Protein AF-A0A959RN63-F1 (afdb_monomer_lite)

Foldseek 3Di:
DCVVVLVVLLVLLVVLLVQLVVLVVCQVVDPDPVVSVVSNVSSVVSNVSSVVSVVVSVVVVVVVVVVVVVVVVVVD

Radius of gyration: 18.63 Å; chains: 1; bounding box: 40×18×56 Å

pLDDT: mean 90.0, std 9.61, range [50.38, 98.0]

Structure (mmCIF, N/CA/C/O backbone):
data_AF-A0A959RN63-F1
#
_entry.id   AF-A0A959RN63-F1
#
loop_
_atom_site.group_PDB
_atom_site.id
_atom_site.type_symbol
_atom_site.label_atom_id
_atom_site.label_alt_id
_atom_site.label_comp_id
_atom_site.label_asym_id
_atom_site.label_entity_id
_atom_site.label_seq_id
_atom_site.pdbx_PDB_ins_code
_atom_site.Cartn_x
_atom_site.Cartn_y
_atom_site.Cartn_z
_atom_site.occupancy
_atom_site.B_iso_or_equiv
_atom_site.auth_seq_id
_atom_site.auth_comp_id
_atom_site.auth_asym_id
_atom_site.auth_atom_id
_atom_site.pdbx_PDB_model_num
ATOM 1 N N . MET A 1 1 ? -20.878 3.269 13.827 1.00 50.38 1 MET A N 1
ATOM 2 C CA . MET A 1 1 ? -20.165 2.050 13.380 1.00 50.38 1 MET A CA 1
ATOM 3 C C . MET A 1 1 ? -19.770 2.204 11.918 1.00 50.38 1 MET A C 1
ATOM 5 O O . MET A 1 1 ? -20.591 1.953 11.049 1.00 50.38 1 MET A O 1
ATOM 9 N N . ASN A 1 2 ? -18.533 2.629 11.642 1.00 69.88 2 ASN A N 1
ATOM 10 C CA . ASN A 1 2 ? -18.004 2.735 10.272 1.00 69.88 2 ASN A CA 1
ATOM 11 C C . ASN A 1 2 ? -17.007 1.601 9.948 1.00 69.88 2 ASN A C 1
ATOM 13 O O . ASN A 1 2 ? -16.086 1.750 9.152 1.00 69.88 2 ASN A O 1
ATOM 17 N N . THR A 1 3 ? -17.169 0.445 10.600 1.00 83.31 3 THR A N 1
ATOM 18 C CA . THR A 1 3 ? -16.239 -0.692 10.519 1.00 83.31 3 THR A CA 1
ATOM 19 C C . THR A 1 3 ? -16.092 -1.227 9.094 1.00 83.31 3 THR A C 1
ATOM 21 O O . THR A 1 3 ? -15.002 -1.637 8.708 1.00 83.31 3 THR A O 1
ATOM 24 N N . SER A 1 4 ? -17.160 -1.194 8.291 1.00 89.00 4 SER A N 1
ATOM 25 C CA . SER A 1 4 ? -17.109 -1.586 6.876 1.00 89.00 4 SER A CA 1
ATOM 26 C C . SER A 1 4 ? -16.270 -0.620 6.037 1.00 89.00 4 SER A C 1
ATOM 28 O O . SER A 1 4 ? -15.504 -1.072 5.192 1.00 89.00 4 SER A O 1
ATOM 30 N N . LEU A 1 5 ? -16.354 0.688 6.307 1.00 91.25 5 LEU A N 1
ATOM 31 C CA . LEU A 1 5 ? -15.533 1.700 5.638 1.00 91.25 5 LEU A CA 1
ATOM 32 C C . LEU A 1 5 ? -14.053 1.538 5.997 1.00 91.25 5 LEU A C 1
ATOM 34 O O . LEU A 1 5 ? -13.215 1.511 5.104 1.00 91.25 5 LEU A O 1
ATOM 38 N N . VAL A 1 6 ? -13.733 1.356 7.284 1.00 93.25 6 VAL A N 1
ATOM 39 C CA . VAL A 1 6 ? -12.349 1.119 7.734 1.00 93.25 6 VAL A CA 1
ATOM 40 C C . VAL A 1 6 ? -11.771 -0.133 7.071 1.00 93.25 6 VAL A C 1
ATOM 42 O O . VAL A 1 6 ? -10.673 -0.083 6.526 1.00 93.25 6 VAL A O 1
ATOM 45 N N . LYS A 1 7 ? -12.522 -1.242 7.041 1.00 94.31 7 LYS A N 1
ATOM 46 C CA . LYS A 1 7 ? -12.097 -2.473 6.351 1.00 94.31 7 LYS A CA 1
ATOM 47 C C . LYS A 1 7 ? -11.868 -2.255 4.856 1.00 94.31 7 LYS A C 1
ATOM 49 O O . LYS A 1 7 ? -10.908 -2.790 4.313 1.00 94.31 7 LYS A O 1
ATOM 54 N N . TYR A 1 8 ? -12.727 -1.479 4.201 1.00 96.06 8 TYR A N 1
ATOM 55 C CA . TYR A 1 8 ? -12.575 -1.158 2.785 1.00 96.06 8 TYR A CA 1
ATOM 56 C C . TYR A 1 8 ? -11.306 -0.336 2.518 1.00 96.06 8 TYR A C 1
ATOM 58 O O . TYR A 1 8 ? -10.538 -0.666 1.620 1.00 96.06 8 TYR A O 1
ATOM 66 N N . ILE A 1 9 ? -11.038 0.685 3.336 1.00 95.81 9 ILE A N 1
ATOM 67 C CA . ILE A 1 9 ? -9.829 1.512 3.216 1.00 95.81 9 ILE A CA 1
ATOM 68 C C . ILE A 1 9 ? -8.569 0.679 3.469 1.00 95.81 9 ILE A C 1
ATOM 70 O O . ILE A 1 9 ? -7.608 0.791 2.712 1.00 95.81 9 ILE A O 1
ATOM 74 N N . LEU A 1 10 ? -8.581 -0.194 4.482 1.00 96.25 10 LEU A N 1
ATOM 75 C CA . LEU A 1 10 ? -7.473 -1.119 4.735 1.00 96.25 10 LEU A CA 1
ATOM 76 C C . LEU A 1 10 ? -7.234 -2.050 3.543 1.00 96.25 10 LEU A C 1
ATOM 78 O O . LEU A 1 10 ? -6.094 -2.220 3.131 1.00 96.25 10 LEU A O 1
ATOM 82 N N . HIS A 1 11 ? -8.295 -2.571 2.923 1.00 97.19 11 HIS A N 1
ATOM 83 C CA . HIS A 1 11 ? -8.170 -3.413 1.734 1.00 97.19 11 HIS A CA 1
ATOM 84 C C . HIS A 1 11 ? -7.534 -2.673 0.541 1.00 97.19 11 HIS A 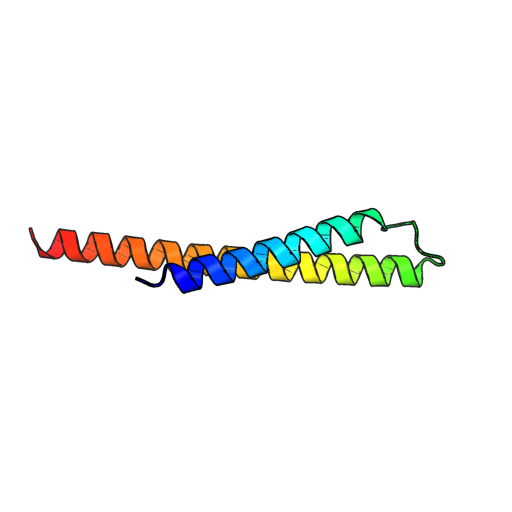C 1
ATOM 86 O O . HIS A 1 11 ? -6.710 -3.245 -0.178 1.00 97.19 11 HIS A O 1
ATOM 92 N N . LEU A 1 12 ? -7.871 -1.392 0.342 1.00 97.12 12 LEU A N 1
ATOM 93 C CA . LEU A 1 12 ? -7.222 -0.542 -0.663 1.00 97.12 12 LEU 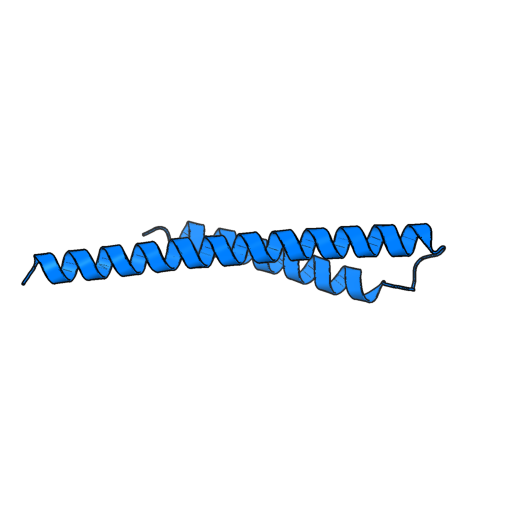A CA 1
ATOM 94 C C . LEU A 1 12 ? -5.741 -0.297 -0.334 1.00 97.12 12 LEU A C 1
ATOM 96 O O . LEU A 1 12 ? -4.890 -0.381 -1.225 1.00 97.12 12 LEU A O 1
ATOM 100 N N . GLY A 1 13 ? -5.426 -0.043 0.939 1.00 97.44 13 GLY A N 1
ATOM 101 C CA . GLY A 1 13 ? -4.053 0.085 1.432 1.00 97.44 13 GLY A CA 1
ATOM 102 C C . GLY A 1 13 ? -3.222 -1.175 1.181 1.00 97.44 13 GLY A C 1
ATOM 103 O O . GLY A 1 13 ? -2.152 -1.098 0.586 1.00 97.44 13 GLY A O 1
ATOM 104 N N . ASP A 1 14 ? -3.755 -2.346 1.532 1.00 98.00 14 ASP A N 1
ATOM 105 C CA . ASP A 1 14 ? -3.078 -3.633 1.344 1.00 98.00 14 ASP A CA 1
ATOM 106 C C . ASP A 1 14 ? -2.835 -3.929 -0.141 1.00 98.00 14 ASP A C 1
ATOM 108 O O . ASP A 1 14 ? -1.742 -4.339 -0.535 1.00 98.00 14 ASP A O 1
ATOM 112 N N . THR A 1 15 ? -3.835 -3.676 -0.991 1.00 97.62 15 THR A N 1
ATOM 113 C CA . THR A 1 15 ? -3.724 -3.899 -2.440 1.00 97.62 15 THR A CA 1
ATOM 114 C C . THR A 1 15 ? -2.638 -3.018 -3.055 1.00 97.62 15 THR A C 1
ATOM 116 O O . THR A 1 15 ? -1.788 -3.505 -3.803 1.00 97.62 15 THR A O 1
ATOM 119 N N . THR A 1 16 ? -2.629 -1.726 -2.718 1.00 97.38 16 THR A N 1
ATOM 120 C CA . THR A 1 16 ? -1.620 -0.782 -3.225 1.00 97.38 16 THR A CA 1
ATOM 121 C C . THR A 1 16 ? -0.221 -1.099 -2.697 1.00 97.38 16 THR A C 1
ATOM 123 O O . THR A 1 16 ? 0.741 -1.050 -3.465 1.00 97.38 16 THR A O 1
ATOM 126 N N . LEU A 1 17 ? -0.102 -1.524 -1.436 1.00 97.69 17 LEU A N 1
ATOM 127 C CA . LEU A 1 17 ? 1.165 -1.942 -0.838 1.00 97.69 17 LEU A CA 1
ATOM 128 C C . LEU A 1 17 ? 1.746 -3.191 -1.515 1.00 97.69 17 LEU A C 1
ATOM 130 O O . LEU A 1 17 ? 2.935 -3.224 -1.836 1.00 97.69 17 LEU A O 1
ATOM 134 N N . ILE A 1 18 ? 0.919 -4.210 -1.766 1.00 97.81 18 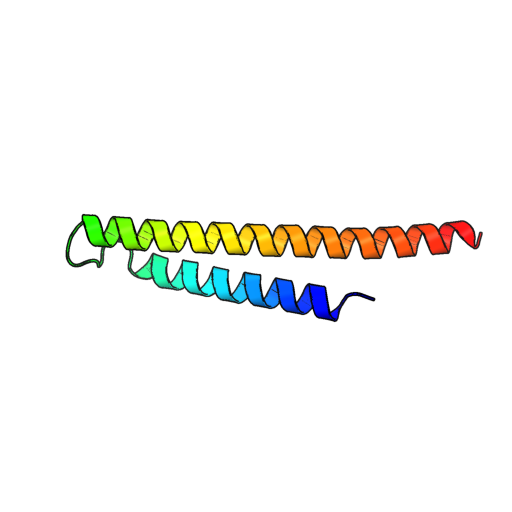ILE A N 1
ATO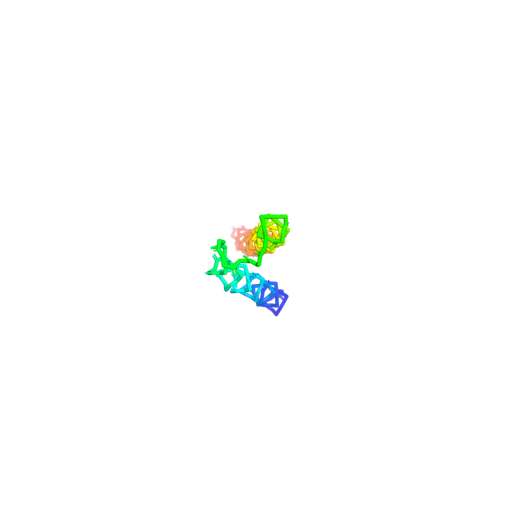M 135 C CA . ILE A 1 18 ? 1.352 -5.443 -2.439 1.00 97.81 18 ILE A CA 1
ATOM 136 C C . ILE A 1 18 ? 1.830 -5.135 -3.860 1.00 97.81 18 ILE A C 1
ATOM 138 O O . ILE A 1 18 ? 2.882 -5.631 -4.269 1.00 97.81 18 ILE A O 1
ATOM 142 N N . LEU A 1 19 ? 1.103 -4.295 -4.604 1.00 96.75 19 LEU A N 1
ATOM 143 C CA . LEU A 1 19 ? 1.510 -3.877 -5.948 1.00 96.75 19 LEU A CA 1
ATOM 144 C C . LEU A 1 19 ? 2.840 -3.111 -5.926 1.00 96.75 19 LEU A C 1
ATOM 146 O O . LEU A 1 19 ? 3.727 -3.416 -6.723 1.00 96.75 19 LEU A O 1
ATOM 150 N N . ALA A 1 20 ? 3.023 -2.183 -4.981 1.00 97.00 20 ALA A N 1
ATOM 151 C CA . ALA A 1 20 ? 4.288 -1.471 -4.805 1.00 97.00 20 ALA A CA 1
ATOM 152 C C . ALA A 1 20 ? 5.452 -2.440 -4.531 1.00 97.00 20 ALA A C 1
ATOM 154 O O . ALA A 1 20 ? 6.518 -2.328 -5.142 1.00 97.00 20 ALA A O 1
ATOM 155 N N . GLN A 1 21 ? 5.244 -3.432 -3.657 1.00 96.38 21 GLN A N 1
ATOM 156 C CA . GLN A 1 21 ? 6.256 -4.439 -3.339 1.00 96.38 21 GLN A CA 1
ATOM 157 C C . GLN A 1 21 ? 6.591 -5.310 -4.556 1.00 96.38 21 GLN A C 1
ATOM 159 O O . GLN A 1 21 ? 7.761 -5.602 -4.799 1.00 96.38 21 GLN A O 1
ATOM 164 N N . GLN A 1 22 ? 5.585 -5.745 -5.319 1.00 96.44 22 GLN A N 1
ATOM 165 C CA . GLN A 1 22 ? 5.803 -6.563 -6.510 1.00 96.44 22 GLN A CA 1
ATOM 166 C C . GLN A 1 22 ? 6.541 -5.792 -7.601 1.00 96.44 22 GLN A C 1
ATOM 168 O O . GLN A 1 22 ? 7.513 -6.317 -8.139 1.00 96.44 22 GLN A O 1
ATOM 173 N N . ASN A 1 23 ? 6.154 -4.545 -7.875 1.00 94.44 23 ASN A N 1
ATOM 174 C CA . ASN A 1 23 ? 6.852 -3.709 -8.850 1.00 94.44 23 ASN A CA 1
ATOM 175 C C . ASN A 1 23 ? 8.295 -3.410 -8.417 1.00 94.44 23 ASN A C 1
ATOM 177 O O . ASN A 1 23 ? 9.199 -3.434 -9.246 1.00 94.44 23 ASN A O 1
ATOM 181 N N . SER A 1 24 ? 8.544 -3.244 -7.114 1.00 92.94 24 SER A N 1
ATOM 182 C CA . SER A 1 24 ? 9.900 -3.032 -6.589 1.00 92.94 24 SER A CA 1
ATOM 183 C C . SER A 1 24 ? 10.843 -4.213 -6.854 1.00 92.94 24 SER A C 1
ATOM 185 O O . SER A 1 24 ? 12.050 -4.012 -6.956 1.00 92.94 24 SER A O 1
ATOM 187 N N . LYS A 1 25 ? 10.325 -5.442 -7.015 1.00 93.12 25 LYS A N 1
ATOM 188 C CA . LYS A 1 25 ? 11.150 -6.611 -7.384 1.00 93.12 25 LYS A CA 1
ATOM 189 C C . LYS A 1 25 ? 11.739 -6.499 -8.788 1.00 93.12 25 LYS A C 1
ATOM 191 O O . LYS A 1 25 ? 12.762 -7.114 -9.061 1.00 93.12 25 LYS A O 1
ATOM 196 N N . TRP A 1 26 ? 11.090 -5.735 -9.660 1.00 90.56 26 TRP A N 1
ATOM 197 C CA . TRP A 1 26 ? 11.508 -5.520 -11.042 1.00 90.56 26 TRP A CA 1
ATOM 198 C C . TRP A 1 26 ? 12.440 -4.317 -11.202 1.00 90.56 26 TRP A C 1
ATOM 200 O O . TRP A 1 26 ? 12.891 -4.049 -12.310 1.00 90.56 26 TRP A O 1
ATOM 210 N N . CYS A 1 27 ? 12.765 -3.609 -10.117 1.00 87.50 27 CYS A N 1
ATOM 211 C CA . CYS A 1 27 ? 13.738 -2.525 -10.156 1.00 87.50 27 CYS A CA 1
ATOM 212 C C . CYS A 1 27 ? 15.101 -3.056 -10.633 1.00 87.50 27 CYS A C 1
ATOM 214 O O . CYS A 1 27 ? 15.618 -4.031 -10.079 1.00 87.50 27 CYS A O 1
ATOM 216 N N . GLY A 1 28 ? 15.652 -2.449 -11.687 1.00 86.06 28 GLY A N 1
ATOM 217 C CA . GLY A 1 28 ? 16.925 -2.851 -12.294 1.00 86.06 28 GLY A CA 1
ATOM 218 C C . GLY A 1 28 ? 16.825 -4.054 -13.236 1.00 86.06 28 GLY A C 1
ATOM 219 O O . GLY A 1 28 ? 17.852 -4.601 -13.631 1.00 86.06 28 GLY A O 1
ATOM 220 N N . HIS A 1 29 ? 15.605 -4.486 -13.565 1.00 89.56 29 HIS A N 1
ATOM 221 C CA . HIS A 1 29 ? 15.331 -5.540 -14.547 1.00 89.56 29 HIS A CA 1
ATOM 222 C C . HIS A 1 29 ? 14.670 -4.981 -15.819 1.00 89.56 29 HIS A C 1
ATOM 224 O O . HIS A 1 29 ? 14.254 -5.746 -16.693 1.00 89.56 29 HIS A O 1
ATOM 230 N N . GLY A 1 30 ? 14.538 -3.658 -15.916 1.00 85.31 30 GLY A N 1
ATOM 231 C CA . GLY A 1 30 ? 14.005 -2.959 -17.068 1.00 85.31 30 GLY A CA 1
ATOM 232 C C . GLY A 1 30 ? 14.932 -3.063 -18.287 1.00 85.31 30 GLY A C 1
ATOM 233 O O . GLY A 1 30 ? 16.150 -3.175 -18.146 1.00 85.31 30 GLY A O 1
ATOM 234 N N . PRO A 1 31 ? 14.380 -3.018 -19.513 1.00 84.00 31 PRO A N 1
ATOM 235 C CA . PRO A 1 31 ? 15.179 -3.086 -20.738 1.00 84.00 31 PRO A CA 1
ATOM 236 C C . PRO A 1 31 ? 16.171 -1.922 -20.898 1.00 84.00 31 PRO A C 1
ATOM 238 O O . PRO A 1 31 ? 17.242 -2.113 -21.473 1.00 84.00 31 PRO A O 1
ATOM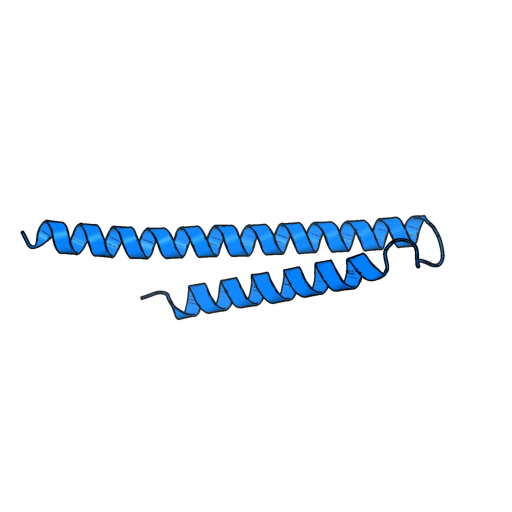 241 N N . VAL A 1 32 ? 15.812 -0.725 -20.412 1.00 94.25 32 VAL A N 1
ATOM 242 C CA . VAL A 1 32 ? 16.676 0.466 -20.340 1.00 94.25 32 VAL A CA 1
ATOM 243 C C . VAL A 1 32 ? 16.424 1.264 -19.056 1.00 94.25 32 VAL A C 1
ATOM 245 O O . VAL A 1 32 ? 15.365 1.147 -18.432 1.00 94.25 32 VAL A O 1
ATOM 248 N N . LEU A 1 33 ? 17.380 2.126 -18.696 1.00 91.94 33 LEU A N 1
ATOM 249 C CA . LEU A 1 33 ? 17.377 2.889 -17.445 1.00 91.94 33 LEU A CA 1
ATOM 250 C C . LEU A 1 33 ? 16.126 3.765 -17.277 1.00 91.94 33 LEU A C 1
ATOM 252 O O . LEU A 1 33 ? 15.568 3.845 -16.186 1.00 91.94 33 LEU A O 1
ATOM 256 N N . GLU A 1 34 ? 15.653 4.404 -18.346 1.00 94.19 34 GLU A N 1
ATOM 257 C CA . GLU A 1 34 ? 14.467 5.265 -18.313 1.00 94.19 34 GLU A CA 1
ATOM 258 C C . GLU A 1 34 ? 13.213 4.491 -17.894 1.00 94.19 34 GLU A C 1
ATOM 260 O O . GLU A 1 34 ? 12.366 5.008 -17.165 1.00 94.19 34 GLU A O 1
ATOM 265 N N . GLN A 1 35 ? 13.103 3.235 -18.329 1.00 91.31 35 GLN A N 1
ATOM 266 C CA . GLN A 1 35 ? 11.969 2.370 -18.014 1.00 91.31 35 GLN A CA 1
ATOM 267 C C . GLN A 1 35 ? 12.048 1.858 -16.573 1.00 91.31 35 GLN A C 1
ATOM 269 O O . GLN A 1 35 ? 11.025 1.814 -15.892 1.00 91.31 35 GLN A O 1
ATOM 274 N N . ASP A 1 36 ? 13.251 1.553 -16.081 1.00 92.12 36 ASP A N 1
ATOM 275 C CA . ASP A 1 36 ? 13.479 1.209 -14.672 1.00 92.12 36 ASP A CA 1
ATOM 276 C C . ASP A 1 36 ? 13.126 2.364 -13.729 1.00 92.12 36 ASP A C 1
ATOM 278 O O . ASP A 1 36 ? 12.466 2.166 -12.703 1.00 92.12 36 ASP A O 1
ATOM 282 N N . ILE A 1 37 ? 13.517 3.590 -14.091 1.00 94.56 37 ILE A N 1
ATOM 283 C CA . ILE A 1 37 ? 13.174 4.796 -13.329 1.00 94.56 37 ILE A CA 1
ATOM 284 C C . ILE A 1 37 ? 11.658 5.018 -13.350 1.00 94.56 37 ILE A C 1
ATOM 286 O O . ILE A 1 37 ? 11.065 5.279 -12.303 1.00 94.56 37 ILE A O 1
ATOM 290 N N . ALA A 1 38 ? 11.011 4.870 -14.511 1.00 94.56 38 ALA A N 1
ATOM 291 C CA . ALA A 1 38 ? 9.560 4.995 -14.621 1.00 94.56 38 ALA A CA 1
ATOM 292 C C . ALA A 1 38 ? 8.824 3.966 -13.742 1.00 94.56 38 ALA A C 1
ATOM 294 O O . ALA A 1 38 ? 7.904 4.332 -13.009 1.00 94.56 38 ALA A O 1
ATOM 295 N N . LEU A 1 39 ? 9.256 2.700 -13.749 1.00 94.06 39 LEU A N 1
ATOM 296 C CA . LEU A 1 39 ? 8.668 1.645 -12.918 1.00 94.06 39 LEU A CA 1
ATOM 297 C C . LEU A 1 39 ? 8.897 1.888 -11.419 1.00 94.06 39 LEU A C 1
ATOM 299 O O . LEU A 1 39 ? 7.996 1.675 -10.601 1.00 94.06 39 LEU A O 1
ATOM 303 N N . THR A 1 40 ? 10.082 2.374 -11.054 1.00 94.81 40 THR A N 1
ATOM 304 C CA . THR A 1 40 ? 10.410 2.748 -9.673 1.00 94.81 40 THR A CA 1
ATOM 305 C C . THR A 1 40 ? 9.534 3.905 -9.192 1.00 94.81 40 THR A C 1
ATOM 307 O O . THR A 1 40 ? 8.994 3.834 -8.090 1.00 94.81 40 THR A O 1
ATOM 310 N N . ASN A 1 41 ? 9.305 4.922 -10.029 1.00 95.25 41 ASN A N 1
ATOM 311 C CA . ASN A 1 41 ? 8.415 6.041 -9.704 1.00 95.25 41 ASN A CA 1
ATOM 312 C C . ASN A 1 41 ? 6.968 5.579 -9.492 1.00 95.25 41 ASN A C 1
ATOM 314 O O . ASN A 1 41 ? 6.353 5.943 -8.494 1.00 95.25 41 ASN A O 1
ATOM 318 N N . ILE A 1 42 ? 6.453 4.696 -10.354 1.00 95.88 42 ILE A N 1
ATOM 319 C CA . ILE A 1 42 ? 5.116 4.108 -10.173 1.00 95.88 42 ILE A CA 1
ATOM 320 C C . ILE A 1 42 ? 5.036 3.328 -8.852 1.00 95.88 42 ILE A C 1
ATOM 322 O O . ILE A 1 42 ? 4.051 3.427 -8.121 1.00 95.88 42 ILE A O 1
ATOM 326 N N . SER A 1 43 ? 6.076 2.559 -8.519 1.00 96.38 43 SER A N 1
ATOM 327 C CA . SER A 1 43 ? 6.142 1.808 -7.256 1.00 96.38 43 SER A CA 1
ATOM 328 C C . SER A 1 43 ? 6.120 2.735 -6.039 1.00 96.38 43 SER A C 1
ATOM 330 O O . SER A 1 43 ? 5.440 2.451 -5.052 1.00 96.38 43 SER A O 1
ATOM 332 N N . LEU A 1 44 ? 6.836 3.858 -6.120 1.00 97.00 44 LEU A N 1
ATOM 333 C CA . LEU A 1 44 ? 6.891 4.864 -5.065 1.00 97.00 44 LEU A CA 1
ATOM 334 C C . LEU A 1 44 ? 5.543 5.578 -4.882 1.00 97.00 44 LEU A C 1
ATOM 336 O O . LEU A 1 44 ? 5.111 5.778 -3.746 1.00 97.00 44 LEU A O 1
ATOM 340 N N . ASP A 1 45 ? 4.847 5.893 -5.974 1.00 97.62 45 ASP A N 1
ATOM 341 C CA . ASP A 1 45 ? 3.511 6.492 -5.928 1.00 97.62 45 ASP A CA 1
ATOM 342 C C . ASP A 1 45 ? 2.489 5.547 -5.283 1.00 97.62 45 ASP A C 1
ATOM 344 O O . ASP A 1 45 ? 1.700 5.968 -4.433 1.00 97.62 45 ASP A O 1
ATOM 348 N N . LEU A 1 46 ? 2.525 4.256 -5.632 1.00 97.56 46 LEU A N 1
ATOM 349 C CA . LEU A 1 46 ? 1.675 3.232 -5.016 1.00 97.56 46 LEU A CA 1
ATOM 350 C C . LEU A 1 46 ? 1.951 3.094 -3.513 1.00 97.56 46 LEU A C 1
ATOM 352 O O . LEU A 1 46 ? 1.014 2.990 -2.720 1.00 97.56 46 LEU A O 1
ATOM 356 N N . LEU A 1 47 ? 3.219 3.161 -3.101 1.00 97.62 47 LEU A N 1
ATOM 357 C CA . LEU A 1 47 ? 3.593 3.163 -1.686 1.00 97.62 47 LEU A CA 1
ATOM 358 C C . LEU A 1 47 ? 3.072 4.416 -0.960 1.00 97.62 47 LEU A C 1
ATOM 360 O O . LEU A 1 47 ? 2.594 4.329 0.174 1.00 97.62 47 LEU A O 1
ATOM 364 N N . GLY A 1 48 ? 3.126 5.579 -1.614 1.00 97.50 48 GLY A N 1
ATOM 365 C CA . GLY A 1 48 ? 2.538 6.818 -1.108 1.00 97.50 48 GLY A CA 1
ATOM 366 C C . GLY A 1 48 ? 1.024 6.708 -0.907 1.00 97.50 48 GLY A C 1
ATOM 367 O O . GLY A 1 48 ? 0.513 7.113 0.139 1.00 97.50 48 GLY A O 1
ATOM 368 N N . GLN A 1 49 ? 0.316 6.105 -1.865 1.00 97.62 49 GLN A N 1
ATOM 369 C CA . GLN A 1 49 ? -1.122 5.838 -1.764 1.00 97.62 49 GLN A CA 1
ATOM 370 C C . GLN A 1 49 ? -1.445 4.887 -0.607 1.00 97.62 4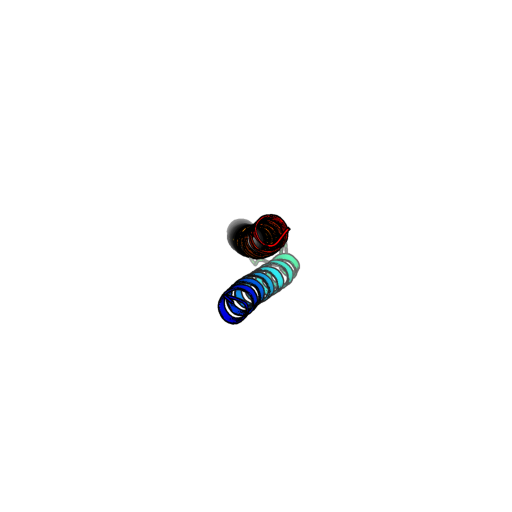9 GLN A C 1
ATOM 372 O O . GLN A 1 49 ? -2.310 5.208 0.208 1.00 97.62 49 GLN A O 1
ATOM 377 N N . ALA A 1 50 ? -0.710 3.778 -0.474 1.00 97.94 50 ALA A N 1
ATOM 378 C CA . ALA A 1 50 ? -0.884 2.832 0.627 1.00 97.94 50 ALA A CA 1
ATOM 379 C C . ALA A 1 50 ? -0.751 3.523 1.991 1.00 97.94 50 ALA A C 1
ATOM 381 O O . ALA A 1 50 ? -1.615 3.381 2.858 1.00 97.94 50 ALA A O 1
ATOM 382 N N . ARG A 1 51 ? 0.289 4.353 2.159 1.00 97.81 51 ARG A N 1
ATOM 383 C CA . ARG A 1 51 ? 0.497 5.136 3.385 1.00 97.81 51 ARG A CA 1
ATOM 384 C C . ARG A 1 51 ? -0.685 6.058 3.683 1.00 97.81 51 ARG A C 1
ATOM 386 O O . ARG A 1 51 ? -1.129 6.112 4.826 1.00 97.81 51 ARG A O 1
ATOM 393 N N . ASN A 1 52 ? -1.198 6.765 2.677 1.00 97.69 52 ASN A N 1
ATOM 394 C CA . ASN A 1 52 ? -2.340 7.662 2.852 1.00 97.69 52 ASN A CA 1
ATOM 395 C C . ASN A 1 52 ? -3.603 6.892 3.276 1.00 97.69 52 ASN A C 1
ATOM 397 O O . ASN A 1 52 ? -4.314 7.344 4.172 1.00 97.69 52 ASN A O 1
ATOM 401 N N . PHE A 1 53 ? -3.857 5.712 2.698 1.00 97.56 53 PHE A N 1
ATOM 402 C CA . PHE A 1 53 ? -4.981 4.865 3.105 1.00 97.56 53 PHE A CA 1
ATOM 403 C C . PHE A 1 53 ? -4.849 4.381 4.551 1.00 97.56 53 PHE A C 1
ATOM 405 O O . PHE A 1 53 ? -5.808 4.491 5.312 1.00 97.56 53 PHE A O 1
ATOM 412 N N . TYR A 1 54 ? -3.673 3.902 4.965 1.00 97.12 54 TYR A N 1
ATOM 413 C CA . TYR A 1 54 ? -3.468 3.467 6.351 1.00 97.12 54 TYR A CA 1
ATOM 414 C C . TYR A 1 54 ? -3.587 4.616 7.352 1.00 97.12 54 TYR A C 1
ATOM 416 O O . TYR A 1 54 ? -4.188 4.437 8.410 1.00 97.12 54 TYR A O 1
ATOM 424 N N . GLN A 1 55 ? -3.070 5.798 7.008 1.00 96.94 55 GLN A N 1
ATOM 425 C CA . GLN A 1 55 ? -3.202 6.991 7.841 1.00 96.94 55 GLN A CA 1
ATOM 426 C C . GLN A 1 55 ? -4.678 7.361 8.034 1.00 96.94 55 GLN A C 1
ATOM 428 O O . GLN A 1 55 ? -5.130 7.544 9.163 1.00 96.94 55 GLN A O 1
ATOM 433 N N . TYR A 1 56 ? -5.452 7.375 6.948 1.00 95.38 56 TYR A N 1
ATOM 434 C CA . TYR A 1 56 ? -6.878 7.677 7.016 1.00 95.38 56 TYR A CA 1
ATOM 435 C C . TYR A 1 56 ? -7.672 6.605 7.782 1.00 95.38 56 TYR A C 1
ATOM 437 O O . TYR A 1 56 ? -8.551 6.924 8.582 1.00 95.38 56 TYR A O 1
ATOM 445 N N . ALA A 1 57 ? -7.335 5.322 7.611 1.00 94.38 57 ALA A N 1
ATOM 446 C CA . ALA A 1 57 ? -7.932 4.246 8.401 1.00 94.38 57 ALA A CA 1
ATOM 447 C C . ALA A 1 57 ? -7.650 4.416 9.905 1.00 94.38 57 ALA A C 1
ATOM 449 O O . ALA A 1 57 ? -8.558 4.235 10.718 1.00 94.38 57 ALA A O 1
ATOM 450 N N . ALA A 1 58 ? -6.426 4.803 10.276 1.00 93.31 58 ALA A N 1
ATOM 451 C CA . ALA A 1 58 ? -6.049 5.057 11.664 1.00 93.31 58 ALA A CA 1
ATOM 452 C C . ALA A 1 58 ? -6.809 6.252 12.265 1.00 93.31 58 ALA A C 1
ATOM 454 O O . ALA A 1 58 ? -7.285 6.170 13.398 1.00 93.31 58 ALA A O 1
ATOM 455 N N . GLU A 1 59 ? -6.979 7.338 11.507 1.00 92.94 59 GLU A N 1
ATOM 456 C CA . GLU A 1 59 ? -7.779 8.501 11.918 1.00 92.94 59 GLU A CA 1
ATOM 457 C C . GLU A 1 59 ? -9.230 8.109 12.211 1.00 92.94 59 GLU A C 1
ATOM 459 O O . GLU A 1 59 ? -9.728 8.364 13.309 1.00 92.94 59 GLU A O 1
ATOM 464 N N . LEU A 1 60 ? -9.868 7.379 11.292 1.00 90.56 60 LEU A N 1
ATOM 465 C CA . LEU A 1 60 ? -11.233 6.886 11.482 1.00 90.56 60 LEU A CA 1
ATOM 466 C C . LEU A 1 60 ? -11.354 5.957 12.698 1.00 90.56 60 LEU A C 1
ATOM 468 O O . LEU A 1 60 ? -12.346 6.010 13.427 1.00 90.56 60 LEU A O 1
ATOM 472 N N . MET A 1 61 ? -10.374 5.085 12.939 1.00 88.44 61 MET A N 1
ATOM 473 C CA . MET A 1 61 ? -10.380 4.198 14.109 1.00 88.44 61 MET A CA 1
ATOM 474 C C . MET A 1 61 ? -10.279 4.986 15.422 1.00 88.44 61 MET A C 1
ATOM 476 O O . MET A 1 61 ? -11.039 4.712 16.353 1.00 88.44 61 MET A O 1
ATOM 480 N N . ASN A 1 62 ? -9.416 6.002 15.473 1.00 88.06 62 ASN A N 1
ATOM 481 C CA . ASN A 1 62 ? -9.239 6.855 16.649 1.00 88.06 62 ASN A CA 1
ATOM 482 C C . ASN A 1 62 ? -10.480 7.710 16.952 1.00 88.06 62 ASN A C 1
ATOM 484 O O . ASN A 1 62 ? -10.836 7.896 18.116 1.00 88.06 62 ASN A O 1
ATOM 488 N N . GLU A 1 63 ? -11.165 8.219 15.926 1.00 85.38 63 GLU A N 1
ATOM 489 C CA . GLU A 1 63 ? -12.430 8.948 16.093 1.00 85.38 63 GLU A CA 1
ATOM 490 C C . GLU A 1 63 ? -13.528 8.066 16.703 1.00 85.38 63 GLU A C 1
ATOM 492 O O . GLU A 1 63 ? -14.241 8.498 17.613 1.00 85.38 63 GLU A O 1
ATOM 497 N N . ASN A 1 64 ? -13.633 6.806 16.260 1.00 78.19 64 ASN A N 1
ATOM 498 C CA . ASN A 1 64 ? -14.588 5.852 16.833 1.00 78.19 64 ASN A CA 1
ATOM 499 C C . ASN A 1 64 ? -14.281 5.554 18.316 1.00 78.19 64 ASN A C 1
ATOM 501 O O . ASN A 1 64 ? -15.205 5.409 19.121 1.00 78.19 64 ASN A O 1
ATOM 505 N N . GLU A 1 65 ? -13.002 5.481 18.696 1.00 78.44 65 GLU A N 1
ATOM 506 C CA . GLU A 1 65 ? -12.602 5.255 20.089 1.00 78.44 65 GLU A CA 1
ATOM 507 C C . GLU A 1 65 ? -12.935 6.458 20.987 1.00 78.44 65 GLU A C 1
ATOM 509 O O . GLU A 1 65 ? -13.498 6.276 22.069 1.00 78.44 65 GLU A O 1
ATOM 514 N N . LYS A 1 66 ? -12.654 7.687 20.528 1.00 76.94 66 LYS A N 1
ATOM 515 C CA . LYS A 1 66 ? -12.997 8.922 21.257 1.00 76.94 66 LYS A CA 1
ATOM 516 C C . LYS A 1 66 ? -14.498 9.040 21.499 1.00 76.94 66 LYS A C 1
ATOM 518 O O . LYS A 1 66 ? -14.910 9.193 22.641 1.00 76.94 66 LYS A O 1
ATOM 523 N N . SER A 1 67 ? -15.311 8.846 20.458 1.00 73.88 67 SER A N 1
ATOM 524 C CA . SER A 1 67 ? -16.773 8.900 20.579 1.00 73.88 67 SER A CA 1
ATOM 525 C C . SER A 1 67 ? -17.320 7.890 21.598 1.00 73.88 67 SER A C 1
ATOM 527 O O . SER A 1 67 ? -18.276 8.190 22.311 1.00 73.88 67 SER A O 1
ATOM 529 N N . THR A 1 68 ? -16.697 6.713 21.707 1.00 75.06 68 THR A N 1
ATOM 530 C CA . THR A 1 68 ? -17.089 5.695 22.693 1.00 75.06 68 THR A CA 1
ATOM 531 C C . THR A 1 68 ? -16.719 6.120 24.117 1.00 75.06 68 THR A C 1
ATOM 533 O O . THR A 1 68 ? -17.521 5.958 25.036 1.00 75.06 68 THR A O 1
ATOM 536 N N . LYS A 1 69 ? -15.521 6.686 24.309 1.00 78.62 69 LYS A N 1
ATOM 537 C CA . LYS A 1 69 ? -15.052 7.183 25.612 1.00 78.62 69 LYS A CA 1
ATOM 538 C C . LYS A 1 69 ? -15.878 8.373 26.105 1.00 78.62 69 LYS A C 1
ATOM 540 O O . LYS A 1 69 ? -16.287 8.369 27.263 1.00 78.62 69 LYS A O 1
ATOM 545 N N . ASP A 1 70 ? -16.189 9.321 25.224 1.00 75.94 70 ASP A N 1
ATOM 546 C CA . ASP A 1 70 ? -17.010 10.495 25.544 1.00 75.94 70 ASP A CA 1
ATOM 547 C C . ASP A 1 70 ? -18.433 10.088 25.966 1.00 75.94 70 ASP A C 1
ATOM 549 O O . ASP A 1 70 ? -18.976 10.613 26.939 1.00 75.94 70 ASP A O 1
ATOM 553 N N . PHE A 1 71 ? -19.020 9.092 25.290 1.00 79.62 71 PHE A N 1
ATOM 554 C CA . PHE A 1 71 ? -20.323 8.541 25.666 1.00 79.62 71 PHE A CA 1
ATOM 555 C C . PHE A 1 71 ? -20.305 7.915 27.068 1.00 79.62 71 PHE A C 1
ATOM 557 O O . PHE A 1 71 ? -21.166 8.229 27.889 1.00 79.62 71 PHE A O 1
ATOM 564 N N . ILE A 1 72 ? -19.304 7.080 27.373 1.00 81.38 72 ILE A N 1
ATOM 565 C CA . ILE A 1 72 ? -19.151 6.457 28.699 1.00 81.38 72 ILE A CA 1
ATOM 566 C C . ILE A 1 72 ? -18.971 7.518 29.793 1.00 81.38 72 ILE A C 1
ATOM 568 O O . ILE A 1 72 ? -19.559 7.387 30.863 1.00 81.38 72 ILE A O 1
ATOM 572 N N . GLN A 1 73 ? -18.206 8.581 29.531 1.00 75.50 73 GLN A N 1
ATOM 573 C CA . GLN A 1 73 ? -17.977 9.649 30.506 1.00 75.50 73 GLN A CA 1
ATOM 574 C C . GLN A 1 73 ? -19.231 10.497 30.773 1.00 75.50 73 GLN A C 1
ATOM 576 O O . GLN A 1 73 ? -19.386 10.995 31.878 1.00 75.50 73 GLN A O 1
ATOM 581 N N . SER A 1 74 ? -20.142 10.634 29.804 1.00 72.81 74 SER A N 1
ATOM 582 C CA . SER A 1 74 ? -21.424 11.335 30.001 1.00 72.81 74 SER A CA 1
ATOM 583 C C . SER A 1 74 ? -22.480 10.542 30.784 1.00 72.81 74 SER A C 1
ATOM 585 O O . SER A 1 74 ? -23.507 11.103 31.163 1.00 72.81 74 SER A O 1
ATOM 587 N N . LEU A 1 75 ? -22.256 9.240 30.992 1.00 77.94 75 LEU A N 1
ATOM 588 C CA . LEU A 1 75 ? -23.152 8.346 31.734 1.00 77.94 75 LEU A CA 1
ATOM 589 C C . LEU A 1 75 ? -22.794 8.222 33.226 1.00 77.94 75 LEU A C 1
ATOM 591 O O . LEU A 1 75 ? -23.529 7.557 33.959 1.00 77.94 75 LEU A O 1
ATOM 595 N N . GLY A 1 76 ? -21.676 8.814 33.660 1.00 58.00 76 GLY A N 1
ATOM 596 C CA . GLY A 1 76 ? -21.238 8.894 35.059 1.00 58.00 76 GLY A CA 1
ATOM 597 C C . GLY A 1 76 ? -21.328 10.313 35.595 1.00 58.00 76 GLY A C 1
ATOM 598 O O . GLY A 1 76 ? -21.549 10.441 36.818 1.00 58.00 76 GLY A O 1
#

Secondary structure (DSSP, 8-state):
--HHHHHHHHHHHHHHHHHHHHHHTTTT-SSSHHHHHHHHHHHHHHHHHHHHHHHHHHHHHHHHHHHHHHHHHHT-

Sequence (76 aa):
MNTSLVKYILHLGDTTLILAQQNSKWCGHGPVLEQDIALTNISLDLLGQARNFYQYAAELMNENEKSTKDFIQSLG